Protein AF-U6M5V0-F1 (afdb_monomer_lite)

Structure (mmCIF, N/CA/C/O backbone):
data_AF-U6M5V0-F1
#
_entry.id   AF-U6M5V0-F1
#
loop_
_atom_site.group_PDB
_atom_site.id
_atom_site.type_symbol
_atom_site.label_atom_id
_atom_site.label_alt_id
_atom_site.label_comp_id
_atom_site.label_asym_id
_atom_site.label_entity_id
_atom_site.label_seq_id
_atom_site.pdb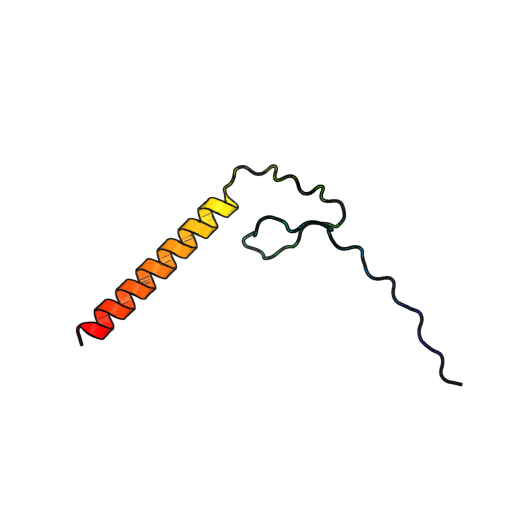x_PDB_ins_code
_atom_site.Cartn_x
_atom_site.Cartn_y
_atom_site.Cartn_z
_atom_site.occupancy
_atom_site.B_iso_or_equiv
_atom_site.auth_seq_id
_atom_site.auth_comp_id
_atom_site.auth_asym_id
_atom_site.auth_atom_id
_atom_site.pdbx_PDB_model_num
ATOM 1 N N . MET A 1 1 ? 14.833 -11.637 46.491 1.00 43.16 1 MET A N 1
ATOM 2 C CA . MET A 1 1 ? 13.409 -11.296 46.299 1.00 43.16 1 MET A CA 1
ATOM 3 C C . MET A 1 1 ? 13.331 -10.415 45.057 1.00 43.16 1 MET A C 1
ATOM 5 O O . MET A 1 1 ? 13.539 -9.216 45.147 1.00 43.16 1 MET A O 1
ATOM 9 N N . THR A 1 2 ? 13.229 -11.021 43.874 1.00 51.47 2 THR A N 1
ATOM 10 C CA . THR A 1 2 ? 13.238 -10.300 42.591 1.00 51.47 2 THR A CA 1
ATOM 11 C C . THR A 1 2 ? 11.842 -9.743 42.333 1.00 51.47 2 THR A C 1
ATOM 13 O O . THR A 1 2 ? 10.900 -10.512 42.158 1.00 51.47 2 THR A O 1
ATOM 16 N N . GLN A 1 3 ? 11.696 -8.419 42.355 1.00 58.28 3 GLN A N 1
ATOM 17 C CA . GLN A 1 3 ? 10.460 -7.743 41.960 1.00 58.28 3 GLN A CA 1
ATOM 18 C C . GLN A 1 3 ? 10.159 -8.045 40.487 1.00 58.28 3 GLN A C 1
ATOM 20 O O . GLN A 1 3 ? 10.896 -7.628 39.596 1.00 58.28 3 GLN A O 1
ATOM 25 N N . SER A 1 4 ? 9.089 -8.799 40.231 1.00 58.88 4 SER A N 1
ATOM 26 C CA . SER A 1 4 ? 8.520 -8.962 38.896 1.00 58.88 4 SER A CA 1
ATOM 27 C C . SER A 1 4 ? 7.855 -7.647 38.494 1.00 58.88 4 SER A C 1
ATOM 29 O O . SER A 1 4 ? 6.872 -7.235 39.114 1.00 58.88 4 SER A O 1
ATOM 31 N N . TYR A 1 5 ? 8.407 -6.980 37.485 1.00 58.78 5 TYR A N 1
ATOM 32 C CA . TYR A 1 5 ? 7.826 -5.775 36.905 1.00 58.78 5 TYR A CA 1
ATOM 33 C C . TYR A 1 5 ? 6.418 -6.072 36.364 1.00 58.78 5 TYR A C 1
ATOM 35 O O . TYR A 1 5 ? 6.165 -7.135 35.794 1.00 58.78 5 TYR A O 1
ATOM 43 N N . GLY A 1 6 ? 5.490 -5.150 36.632 1.00 60.44 6 GLY A N 1
ATOM 44 C CA . GLY A 1 6 ? 4.070 -5.278 36.318 1.00 60.44 6 GLY A CA 1
ATOM 45 C C . GLY A 1 6 ? 3.813 -5.544 34.836 1.00 60.44 6 GLY A C 1
ATOM 46 O O . GLY A 1 6 ? 4.487 -5.002 33.968 1.00 60.44 6 GLY A O 1
ATOM 47 N N . GLN A 1 7 ? 2.820 -6.389 34.572 1.00 66.00 7 GLN A N 1
ATOM 48 C CA . GLN A 1 7 ? 2.349 -6.734 33.234 1.00 66.00 7 GLN A CA 1
ATOM 49 C C . GLN A 1 7 ? 1.903 -5.453 32.506 1.00 66.00 7 GLN A C 1
ATOM 51 O O . GLN A 1 7 ? 0.897 -4.841 32.878 1.00 66.00 7 GLN A O 1
ATOM 56 N N . GLU A 1 8 ? 2.668 -5.015 31.505 1.00 65.62 8 GLU A N 1
ATOM 57 C CA . GLU A 1 8 ? 2.293 -3.898 30.638 1.00 65.62 8 GLU A CA 1
ATOM 58 C C . GLU A 1 8 ? 1.030 -4.296 29.861 1.00 65.62 8 GLU A C 1
ATOM 60 O O . GLU A 1 8 ? 0.978 -5.358 29.244 1.00 65.62 8 GLU A O 1
ATOM 65 N N . LYS A 1 9 ? -0.038 -3.493 29.943 1.00 69.25 9 LYS A N 1
ATOM 66 C CA . LYS A 1 9 ? -1.297 -3.820 29.264 1.00 69.25 9 LYS A CA 1
ATOM 67 C C . LYS A 1 9 ? -1.128 -3.599 27.764 1.00 69.25 9 LYS A C 1
ATOM 69 O O . LYS A 1 9 ? -1.012 -2.454 27.325 1.00 69.25 9 LYS A O 1
ATOM 74 N N . GLU A 1 10 ? -1.131 -4.683 26.994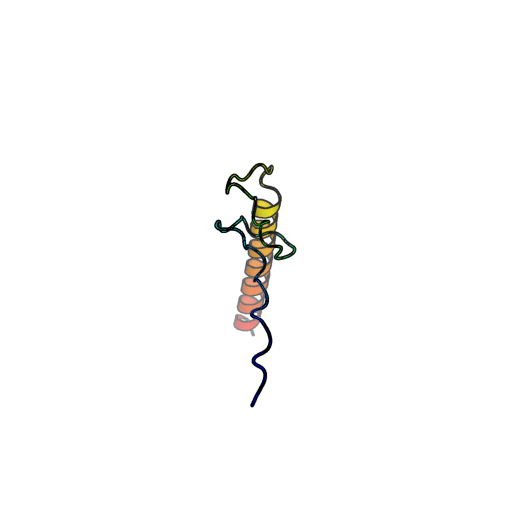 1.00 77.44 10 GLU A N 1
ATOM 75 C CA . GLU A 1 10 ? -1.061 -4.636 25.533 1.00 77.44 10 GLU A CA 1
ATOM 76 C C . GLU A 1 10 ? -2.177 -3.745 24.972 1.00 77.44 10 G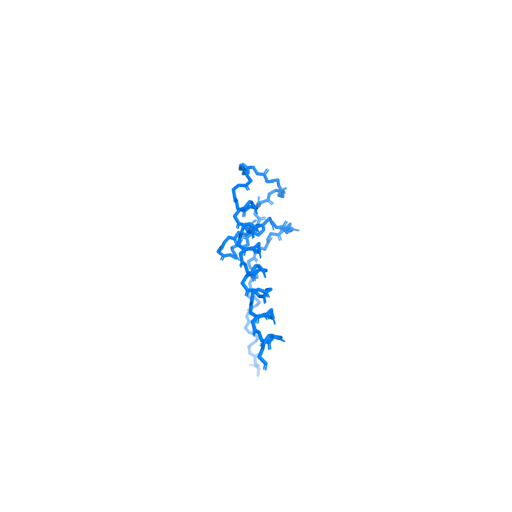LU A C 1
ATOM 78 O O . GLU A 1 10 ? -3.340 -3.818 25.388 1.00 77.44 10 GLU A O 1
ATOM 83 N N . ARG A 1 11 ? -1.827 -2.857 24.035 1.00 80.31 11 ARG A N 1
ATOM 84 C CA . ARG A 1 11 ? -2.825 -2.004 23.379 1.00 80.31 11 ARG A CA 1
ATOM 85 C C . ARG A 1 11 ? -3.731 -2.890 22.520 1.00 80.31 11 ARG A C 1
ATOM 87 O O . ARG A 1 11 ? -3.205 -3.728 21.787 1.00 80.31 11 ARG A O 1
ATOM 94 N N . PRO A 1 12 ? -5.061 -2.693 22.554 1.00 85.75 12 PRO A N 1
ATOM 95 C CA . PRO A 1 12 ? -5.966 -3.499 21.751 1.00 85.75 12 PRO A CA 1
ATOM 96 C C . PRO A 1 12 ? -5.631 -3.331 20.266 1.00 85.75 12 PRO A C 1
ATOM 98 O O . PRO A 1 12 ? -5.413 -2.215 19.786 1.00 85.75 12 PRO A O 1
ATOM 101 N N . THR A 1 13 ? -5.577 -4.448 19.551 1.00 85.50 13 THR A N 1
ATOM 102 C CA . THR A 1 13 ? -5.404 -4.509 18.099 1.00 85.50 13 THR A CA 1
ATOM 103 C C . THR A 1 13 ? -6.763 -4.659 17.419 1.00 85.50 13 THR A C 1
ATOM 105 O O . THR A 1 13 ? -7.773 -4.952 18.060 1.00 85.50 13 THR A O 1
ATOM 108 N N . CYS A 1 14 ? -6.823 -4.389 16.115 1.00 86.44 14 CYS A N 1
ATOM 109 C CA . CYS A 1 14 ? -8.046 -4.629 15.355 1.00 86.44 14 CYS A CA 1
ATOM 110 C C . CYS A 1 14 ? -8.318 -6.138 15.237 1.00 86.44 14 CYS A C 1
ATOM 112 O O . CYS A 1 14 ? -7.386 -6.868 14.902 1.00 86.44 14 CYS A O 1
ATOM 114 N N . PRO A 1 15 ? -9.564 -6.603 15.457 1.00 84.75 15 PRO A N 1
ATOM 115 C CA . PRO A 1 15 ? -9.931 -8.004 15.248 1.00 84.75 15 PRO A CA 1
ATOM 116 C C . PRO A 1 15 ? -10.077 -8.391 13.766 1.00 84.75 15 PRO A C 1
ATOM 118 O O . PRO A 1 15 ? -10.204 -9.573 13.468 1.00 84.75 15 PRO A O 1
ATOM 121 N N . HIS A 1 16 ? -10.073 -7.420 12.843 1.00 86.81 16 HIS A N 1
ATOM 122 C CA . HIS A 1 16 ? -10.273 -7.644 11.411 1.00 86.81 16 HIS A CA 1
ATOM 123 C C . HIS A 1 16 ? -9.021 -7.297 10.602 1.00 86.81 16 HIS A C 1
ATOM 125 O O . HIS A 1 16 ? -8.403 -6.247 10.808 1.00 86.81 16 HIS A O 1
ATOM 131 N N . ASP A 1 17 ? -8.710 -8.135 9.614 1.00 85.56 17 ASP A N 1
ATOM 132 C CA . ASP A 1 17 ? -7.742 -7.805 8.574 1.00 85.56 17 ASP A CA 1
ATOM 133 C C . ASP A 1 17 ? -8.346 -6.790 7.600 1.00 85.56 17 ASP A C 1
ATOM 135 O O . ASP A 1 17 ? -9.406 -6.998 7.008 1.00 85.56 17 ASP A O 1
ATOM 139 N N . GLY A 1 18 ? -7.680 -5.644 7.477 1.00 87.25 18 GLY A N 1
ATOM 140 C CA . GLY A 1 18 ? -8.100 -4.576 6.579 1.00 87.25 18 GLY A CA 1
ATOM 141 C C . GLY A 1 18 ? -7.504 -4.697 5.185 1.00 87.25 18 GLY A C 1
ATOM 142 O O . GLY A 1 18 ? -6.495 -5.381 4.998 1.00 87.25 18 GLY A O 1
ATOM 143 N N . PRO A 1 19 ? -8.081 -3.986 4.199 1.00 90.50 19 PRO A N 1
ATOM 144 C CA . PRO A 1 19 ? -7.484 -3.903 2.878 1.00 90.50 19 PRO A CA 1
ATOM 145 C C . PRO A 1 19 ? -6.063 -3.322 2.971 1.00 90.50 19 PRO A C 1
ATOM 147 O O . PRO A 1 19 ? -5.827 -2.377 3.738 1.00 90.50 19 PRO A O 1
ATOM 150 N N . PRO A 1 20 ? -5.110 -3.855 2.187 1.00 92.06 20 PRO A N 1
ATOM 151 C CA . PRO A 1 20 ? -3.758 -3.331 2.161 1.00 92.06 20 PRO A CA 1
ATOM 152 C C . PRO A 1 20 ? -3.771 -1.888 1.654 1.00 92.06 20 PRO A C 1
ATOM 154 O O . PRO A 1 20 ? -4.457 -1.547 0.691 1.00 92.06 20 PRO A O 1
ATOM 157 N N . ASN A 1 21 ? -2.976 -1.040 2.295 1.00 92.06 21 ASN A N 1
ATOM 158 C CA . ASN A 1 21 ? -2.738 0.327 1.853 1.00 92.06 21 ASN A CA 1
ATOM 159 C C . ASN A 1 21 ? -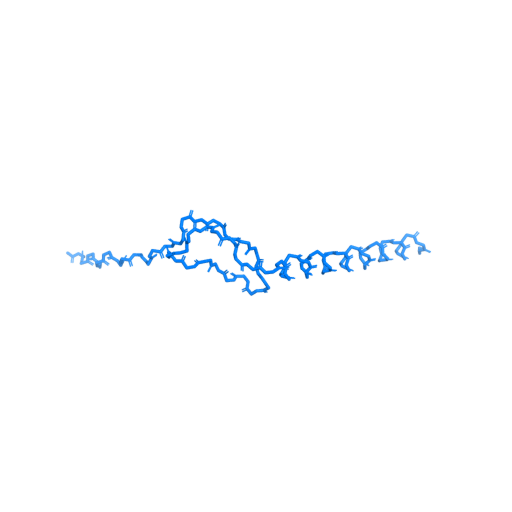1.257 0.528 1.543 1.00 92.06 21 ASN A C 1
ATOM 161 O O . ASN A 1 21 ? -0.391 -0.212 2.013 1.00 92.06 21 ASN A O 1
ATOM 165 N N . ARG A 1 22 ? -0.964 1.583 0.783 1.00 93.56 22 ARG A N 1
ATOM 166 C CA . ARG A 1 22 ? 0.405 1.997 0.437 1.00 93.56 22 ARG A CA 1
ATOM 167 C C . ARG A 1 22 ? 1.378 2.132 1.609 1.00 93.56 22 ARG A C 1
ATOM 169 O O . ARG A 1 22 ? 2.581 2.066 1.381 1.00 93.56 22 ARG A O 1
ATOM 176 N N . PHE A 1 23 ? 0.876 2.386 2.813 1.00 92.44 23 PHE A N 1
ATOM 177 C CA . PHE A 1 23 ? 1.685 2.718 3.983 1.00 92.44 23 PHE A CA 1
ATOM 178 C C . PHE A 1 23 ? 1.857 1.539 4.951 1.00 92.44 23 PHE A C 1
ATOM 180 O O . PHE A 1 23 ? 2.527 1.690 5.967 1.00 92.44 23 PHE A O 1
ATOM 187 N N . GLY A 1 24 ? 1.245 0.381 4.675 1.00 89.62 24 GLY A N 1
ATOM 188 C CA . GLY A 1 24 ? 1.254 -0.766 5.588 1.00 89.62 24 GLY A CA 1
ATOM 189 C C . GLY A 1 24 ? 0.584 -0.493 6.941 1.00 89.62 24 GLY A C 1
ATOM 190 O O . GLY A 1 24 ? 0.840 -1.206 7.910 1.00 89.62 24 GLY A O 1
ATOM 191 N N . ILE A 1 25 ? -0.256 0.542 7.039 1.00 90.88 25 ILE A N 1
ATOM 192 C CA . ILE A 1 25 ? -0.926 0.914 8.290 1.00 90.88 25 ILE A CA 1
ATOM 193 C C . ILE A 1 25 ? -2.046 -0.088 8.558 1.00 90.88 25 ILE A C 1
ATOM 195 O O . ILE A 1 25 ? -2.941 -0.254 7.729 1.00 90.88 25 ILE A O 1
ATOM 199 N N . LYS A 1 26 ? -2.020 -0.738 9.722 1.00 90.06 26 LYS A N 1
ATOM 200 C CA . LYS A 1 26 ? -3.101 -1.639 10.134 1.00 90.06 26 LYS A CA 1
ATOM 201 C C . LYS A 1 26 ? -4.346 -0.850 10.558 1.00 90.06 26 LYS A C 1
ATOM 203 O O . LYS A 1 26 ? -4.211 0.268 11.065 1.00 90.06 26 LYS A O 1
ATOM 208 N N . PRO A 1 27 ? -5.551 -1.421 10.403 1.00 92.69 27 PRO A N 1
ATOM 209 C CA . PRO A 1 27 ? -6.764 -0.800 10.913 1.00 92.69 27 PRO A CA 1
ATOM 210 C C . PRO A 1 27 ? -6.701 -0.551 12.423 1.00 92.69 27 PRO A C 1
ATOM 212 O O . PRO A 1 27 ? -6.047 -1.279 13.173 1.00 92.69 27 PRO A O 1
ATOM 215 N N . GLY A 1 28 ? -7.411 0.481 12.877 1.00 91.50 28 GLY A N 1
ATOM 216 C CA . GLY A 1 28 ? -7.535 0.773 14.303 1.00 91.50 28 GLY A CA 1
ATOM 217 C C . GLY A 1 28 ? -8.374 -0.277 15.037 1.00 91.50 28 GLY A C 1
ATOM 218 O O . GLY A 1 28 ? -9.253 -0.905 14.451 1.00 91.50 28 GLY A O 1
ATOM 219 N N . TYR A 1 29 ? -8.168 -0.415 16.349 1.00 91.31 29 TYR A N 1
ATOM 220 C CA . TYR A 1 29 ? -8.867 -1.410 17.181 1.00 91.31 29 TYR A CA 1
ATOM 221 C C . TYR A 1 29 ? -10.401 -1.293 17.181 1.00 91.31 29 TYR A C 1
ATOM 223 O O . TYR A 1 29 ? -11.096 -2.253 17.486 1.00 91.31 29 TYR A O 1
ATOM 231 N N . ARG A 1 30 ? -10.929 -0.112 16.835 1.00 92.44 30 ARG A N 1
ATOM 232 C CA . ARG A 1 30 ? -12.370 0.189 16.760 1.00 92.44 30 ARG A CA 1
ATOM 233 C C . ARG A 1 30 ? -12.959 0.004 15.364 1.00 92.44 30 ARG A C 1
ATOM 235 O O . ARG A 1 30 ? -14.120 0.342 15.159 1.00 92.44 30 ARG A O 1
ATOM 242 N N . TRP A 1 31 ? -12.150 -0.399 14.388 1.00 93.31 31 TRP A N 1
ATOM 243 C CA . TRP A 1 31 ? -12.621 -0.559 13.022 1.00 93.31 31 TRP A CA 1
ATOM 244 C C . TRP A 1 31 ? -13.570 -1.757 12.920 1.00 93.31 31 TRP A C 1
ATOM 246 O O . TRP A 1 31 ? -13.315 -2.822 13.480 1.00 93.31 31 TRP A O 1
ATOM 256 N N . ASP A 1 32 ? -14.673 -1.566 12.206 1.00 91.38 32 ASP A N 1
ATOM 257 C CA . ASP A 1 32 ? -15.805 -2.489 12.125 1.00 91.38 32 ASP A CA 1
ATOM 258 C C . ASP A 1 32 ? -15.686 -3.519 10.991 1.00 91.38 32 ASP A C 1
ATOM 260 O O . ASP A 1 32 ? -16.614 -4.286 10.763 1.00 91.38 32 ASP A O 1
ATOM 264 N N . GLY A 1 33 ? -14.568 -3.530 10.258 1.00 90.94 33 GLY A N 1
ATOM 265 C CA . GLY A 1 33 ? -14.332 -4.459 9.147 1.00 90.94 33 GLY A CA 1
ATOM 266 C C . GLY A 1 33 ? -14.939 -4.020 7.809 1.00 90.94 33 GLY A C 1
ATOM 267 O O . GLY A 1 33 ? -14.654 -4.626 6.778 1.00 90.94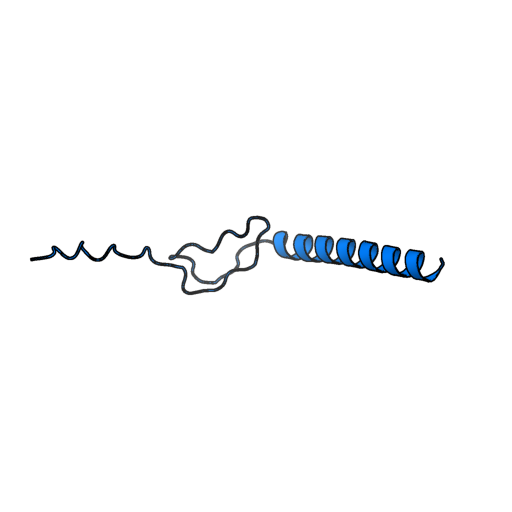 33 GLY A O 1
ATOM 268 N N . VAL A 1 34 ? -15.742 -2.949 7.782 1.00 92.38 34 VAL A N 1
ATOM 269 C CA . VAL A 1 34 ? -16.411 -2.493 6.557 1.00 92.38 34 VAL A CA 1
ATOM 270 C C . VAL A 1 34 ? -15.538 -1.494 5.801 1.00 92.38 34 VAL A C 1
ATOM 272 O O . VAL A 1 34 ? -15.176 -0.421 6.303 1.00 92.38 34 VAL A O 1
ATOM 275 N N . VAL A 1 35 ? -15.234 -1.832 4.548 1.00 91.25 35 VAL A N 1
ATOM 276 C CA . VAL A 1 35 ? -14.511 -0.960 3.617 1.00 91.25 35 VAL A CA 1
ATOM 277 C C . VAL A 1 35 ? -15.466 0.102 3.068 1.00 91.25 35 VAL A C 1
ATOM 279 O O . VAL A 1 35 ? -16.440 -0.215 2.396 1.00 91.25 35 VAL A O 1
ATOM 282 N N . ARG A 1 36 ? -15.176 1.380 3.341 1.00 92.69 36 ARG A N 1
ATOM 283 C CA . ARG A 1 36 ? -15.967 2.547 2.883 1.00 92.69 36 ARG A CA 1
ATOM 284 C C . ARG A 1 36 ? -15.219 3.431 1.875 1.00 92.69 36 ARG A C 1
ATOM 286 O O . ARG A 1 36 ? -15.547 4.599 1.699 1.00 92.69 36 ARG A O 1
ATOM 293 N N . GLY A 1 37 ? -14.158 2.898 1.273 1.00 88.81 37 GLY A N 1
ATOM 294 C CA . GLY A 1 37 ? -13.344 3.605 0.286 1.00 88.81 37 GLY A CA 1
ATOM 295 C C . GLY A 1 37 ? -13.894 3.477 -1.136 1.00 88.81 37 GLY A C 1
ATOM 296 O O . GLY A 1 37 ? -14.736 2.635 -1.421 1.00 88.81 37 GLY A O 1
ATOM 297 N N . ASN A 1 38 ? -13.352 4.279 -2.048 1.00 92.94 38 ASN A N 1
ATOM 298 C CA . ASN A 1 38 ? -13.692 4.282 -3.477 1.00 92.94 38 ASN A CA 1
ATOM 299 C C . ASN A 1 38 ? -12.922 3.239 -4.320 1.00 92.94 38 ASN A C 1
ATOM 301 O O . ASN A 1 38 ? -12.973 3.297 -5.544 1.00 92.94 38 ASN A O 1
ATOM 305 N N . GLY A 1 39 ? -12.144 2.349 -3.696 1.00 92.88 39 GLY A N 1
ATOM 306 C CA . GLY A 1 39 ? -11.323 1.351 -4.397 1.00 92.88 39 GLY A CA 1
ATOM 307 C C . GLY A 1 39 ? -9.977 1.850 -4.951 1.00 92.88 39 GLY A C 1
ATOM 308 O O . GLY A 1 39 ? -9.239 1.062 -5.535 1.00 92.88 39 GLY A O 1
ATOM 309 N N . PHE A 1 40 ? -9.592 3.116 -4.740 1.00 94.69 40 PHE A N 1
ATOM 310 C CA . PHE A 1 40 ? -8.344 3.673 -5.292 1.00 94.69 40 PHE A CA 1
ATOM 311 C C . PHE A 1 40 ? -7.078 2.896 -4.892 1.00 94.69 40 PHE A C 1
ATOM 313 O O . PHE A 1 40 ? -6.201 2.661 -5.724 1.00 94.69 40 PHE A O 1
ATOM 320 N N . GLU A 1 41 ? -6.965 2.506 -3.618 1.00 94.31 41 GLU A N 1
ATOM 321 C CA . GLU A 1 41 ? -5.791 1.775 -3.123 1.00 94.31 41 GLU A CA 1
ATOM 322 C C . GLU A 1 41 ? -5.650 0.415 -3.823 1.00 94.31 41 GLU A C 1
ATOM 324 O O . GLU A 1 41 ? -4.549 0.061 -4.248 1.00 94.31 41 GLU A O 1
ATOM 329 N N . GLU A 1 42 ? -6.763 -0.294 -4.031 1.00 93.25 42 GLU A N 1
ATOM 330 C CA . GLU A 1 42 ? -6.791 -1.576 -4.738 1.00 93.25 42 GLU A CA 1
ATOM 331 C C . GLU A 1 42 ? -6.316 -1.423 -6.190 1.00 93.25 42 GLU A C 1
ATOM 333 O O . GLU A 1 42 ? -5.390 -2.115 -6.624 1.00 93.25 42 GLU A O 1
ATOM 338 N N . GLU A 1 43 ? -6.890 -0.473 -6.930 1.00 95.50 43 GLU A N 1
ATOM 339 C CA . GLU A 1 43 ? -6.529 -0.239 -8.331 1.00 95.50 43 GLU A CA 1
ATOM 340 C C . GLU A 1 43 ? -5.065 0.175 -8.490 1.00 95.50 43 GLU A C 1
ATOM 342 O O . GLU A 1 43 ? -4.363 -0.277 -9.403 1.00 95.50 43 GLU A O 1
ATOM 347 N N . ARG A 1 44 ? -4.552 0.977 -7.554 1.00 94.62 44 ARG A N 1
ATOM 348 C CA . ARG A 1 44 ? -3.145 1.371 -7.554 1.00 94.62 44 ARG A CA 1
ATOM 349 C C . ARG A 1 44 ? -2.215 0.187 -7.291 1.00 94.62 44 ARG A C 1
ATOM 351 O O . ARG A 1 44 ? -1.180 0.074 -7.951 1.00 94.62 44 ARG A O 1
ATOM 358 N N . LEU A 1 45 ? -2.543 -0.671 -6.326 1.00 94.44 45 LEU A N 1
ATOM 359 C CA . LEU A 1 45 ? -1.761 -1.872 -6.015 1.00 94.44 45 LEU A CA 1
ATOM 360 C C . LEU A 1 45 ? -1.709 -2.813 -7.226 1.00 94.44 45 LEU A C 1
ATOM 362 O O . LEU A 1 45 ? -0.623 -3.254 -7.605 1.00 94.44 45 LEU A O 1
ATOM 366 N N . LYS A 1 46 ? -2.843 -3.021 -7.907 1.00 95.12 46 LYS A N 1
ATOM 367 C CA . LYS A 1 46 ? -2.897 -3.777 -9.168 1.00 95.12 46 LYS A CA 1
ATOM 368 C C . LYS A 1 46 ? -2.012 -3.145 -10.246 1.00 95.12 46 LYS A C 1
ATOM 370 O O . LYS A 1 46 ? -1.228 -3.848 -10.877 1.00 95.12 46 LYS A O 1
ATOM 375 N N . ALA A 1 47 ? -2.082 -1.825 -10.436 1.00 95.50 47 ALA A N 1
ATOM 376 C CA . ALA A 1 47 ? -1.256 -1.118 -11.418 1.00 95.50 47 ALA A CA 1
ATOM 377 C C . ALA A 1 47 ? 0.249 -1.242 -11.135 1.00 95.50 47 ALA A C 1
ATOM 379 O O . ALA A 1 47 ? 1.043 -1.424 -12.057 1.00 95.50 47 ALA A O 1
ATOM 380 N N . MET A 1 48 ? 0.648 -1.174 -9.864 1.00 95.19 48 MET A N 1
ATOM 381 C CA . MET A 1 48 ? 2.038 -1.377 -9.459 1.00 95.19 48 MET A CA 1
ATOM 382 C C . MET A 1 48 ? 2.507 -2.808 -9.746 1.00 95.19 48 MET A C 1
ATOM 384 O O . MET A 1 48 ? 3.622 -2.987 -10.232 1.00 95.19 48 MET A O 1
ATOM 388 N N . ASN A 1 49 ? 1.671 -3.812 -9.473 1.00 95.00 49 ASN A N 1
ATOM 389 C CA . ASN A 1 49 ? 2.010 -5.208 -9.746 1.00 95.00 49 ASN A CA 1
ATOM 390 C C . ASN A 1 49 ? 2.159 -5.472 -11.245 1.00 95.00 49 ASN A C 1
ATOM 392 O O . ASN A 1 49 ? 3.142 -6.094 -11.631 1.00 95.00 49 ASN A O 1
ATOM 396 N N . ARG A 1 50 ? 1.259 -4.930 -12.080 1.00 96.19 50 ARG A N 1
ATOM 397 C CA . ARG A 1 50 ? 1.367 -5.021 -13.547 1.00 96.19 50 ARG A CA 1
ATOM 398 C C . ARG A 1 50 ? 2.715 -4.502 -14.044 1.00 96.19 50 ARG A C 1
ATOM 400 O O . ARG A 1 50 ? 3.449 -5.238 -14.684 1.00 96.19 50 ARG A O 1
ATOM 407 N N . ARG A 1 51 ? 3.094 -3.290 -13.627 1.00 96.06 51 ARG A N 1
ATOM 408 C CA . ARG A 1 51 ? 4.377 -2.675 -14.007 1.00 96.06 51 ARG A CA 1
ATOM 409 C C . ARG A 1 51 ? 5.596 -3.491 -13.587 1.00 96.06 51 ARG A C 1
ATOM 411 O O . ARG A 1 51 ? 6.584 -3.541 -14.311 1.00 96.06 51 ARG A O 1
ATOM 418 N N . LYS A 1 52 ? 5.554 -4.098 -12.396 1.00 96.62 52 LYS A N 1
ATOM 419 C CA . LYS A 1 52 ? 6.634 -4.975 -11.924 1.00 96.62 52 LYS A CA 1
ATOM 420 C C . LYS A 1 52 ? 6.735 -6.243 -12.768 1.00 96.62 52 LYS A C 1
ATOM 422 O O . LYS A 1 52 ? 7.847 -6.658 -13.069 1.00 96.62 52 LYS A O 1
ATOM 427 N N . TRP A 1 53 ? 5.594 -6.818 -13.142 1.00 95.88 53 TRP A N 1
ATOM 428 C CA . TRP A 1 53 ? 5.528 -7.994 -14.006 1.00 95.88 53 TRP A CA 1
ATOM 429 C C . TRP A 1 53 ? 6.115 -7.704 -15.385 1.00 95.88 53 TRP A C 1
ATOM 431 O O . TRP A 1 53 ? 7.054 -8.372 -15.796 1.00 95.88 53 TRP A O 1
ATOM 441 N N . GLU A 1 54 ? 5.666 -6.625 -16.028 1.00 96.50 54 GLU A N 1
ATOM 442 C CA . GLU A 1 54 ? 6.156 -6.199 -17.345 1.00 96.50 54 GLU A CA 1
ATOM 443 C C . GLU A 1 54 ? 7.676 -5.972 -17.342 1.00 96.50 54 GLU A C 1
ATOM 445 O O . GLU A 1 54 ? 8.382 -6.408 -18.250 1.00 96.50 54 GLU A O 1
ATOM 450 N N . ALA A 1 55 ? 8.204 -5.323 -16.298 1.00 95.69 55 ALA A N 1
ATOM 451 C CA . ALA A 1 55 ? 9.641 -5.103 -16.153 1.00 95.69 55 ALA A CA 1
ATOM 452 C C . ALA A 1 55 ? 10.419 -6.416 -15.952 1.00 95.69 55 ALA A C 1
ATOM 454 O O . ALA A 1 55 ? 11.516 -6.570 -16.491 1.00 95.69 55 ALA A O 1
ATOM 455 N N . GLN A 1 56 ? 9.862 -7.362 -15.191 1.00 95.38 56 GLN A N 1
ATOM 456 C CA . GLN A 1 56 ? 10.460 -8.680 -14.983 1.00 95.38 56 GLN A CA 1
ATOM 457 C C . GLN A 1 56 ? 10.469 -9.498 -16.279 1.00 95.38 56 GLN A C 1
ATOM 459 O O . GLN A 1 56 ? 11.496 -10.074 -16.626 1.00 95.38 56 GLN A O 1
ATOM 464 N N . GLU A 1 57 ? 9.355 -9.521 -17.009 1.00 94.88 57 GLU A N 1
ATOM 465 C CA . GLU A 1 57 ? 9.243 -10.203 -18.300 1.00 94.88 57 GLU A CA 1
ATOM 466 C C . GLU A 1 57 ? 10.218 -9.618 -19.320 1.00 94.88 57 GLU A C 1
ATOM 468 O O . GLU A 1 57 ? 10.974 -10.361 -19.942 1.00 94.88 57 GLU A O 1
ATOM 473 N N . ALA A 1 58 ? 10.284 -8.288 -19.429 1.00 93.62 58 ALA A N 1
ATOM 474 C CA . ALA A 1 58 ? 11.256 -7.620 -20.285 1.00 93.62 58 ALA A CA 1
ATOM 475 C C . ALA A 1 58 ? 12.693 -8.021 -19.919 1.00 93.62 58 ALA A C 1
ATOM 477 O O . ALA A 1 58 ? 13.476 -8.356 -20.805 1.00 93.62 58 ALA A O 1
ATOM 478 N N . HIS A 1 59 ? 13.044 -8.045 -18.630 1.00 93.94 59 HIS A N 1
ATOM 479 C CA . HIS A 1 59 ? 14.372 -8.470 -18.189 1.00 93.94 59 HIS A CA 1
ATOM 480 C C . HIS A 1 59 ? 14.684 -9.921 -18.590 1.00 93.94 59 HIS A C 1
ATOM 482 O O . HIS A 1 59 ? 15.766 -10.194 -19.112 1.00 93.94 59 HIS A O 1
ATOM 488 N N . MET A 1 60 ? 13.746 -10.849 -18.372 1.00 95.25 60 MET A N 1
ATOM 489 C CA . MET A 1 60 ? 13.920 -12.259 -18.741 1.00 95.25 60 MET A CA 1
ATOM 490 C C . MET A 1 60 ? 14.089 -12.433 -20.252 1.00 95.25 60 MET A C 1
ATOM 492 O O . MET A 1 60 ? 15.001 -13.137 -20.673 1.00 95.25 60 MET A O 1
ATOM 496 N N . ASN A 1 61 ? 13.280 -11.741 -21.058 1.00 93.12 61 ASN A N 1
ATOM 497 C CA . ASN A 1 61 ? 13.363 -11.803 -22.518 1.00 93.12 61 ASN A CA 1
ATOM 498 C C . ASN A 1 61 ? 14.695 -11.252 -23.046 1.00 93.12 61 ASN A C 1
ATOM 500 O O . ASN A 1 61 ? 15.304 -11.875 -23.905 1.00 93.12 61 ASN A O 1
ATOM 504 N N . ASN A 1 62 ? 15.182 -10.131 -22.502 1.00 90.50 62 ASN A N 1
ATOM 505 C CA . ASN A 1 62 ? 16.490 -9.582 -22.883 1.00 90.50 62 ASN A CA 1
ATOM 506 C C . ASN A 1 62 ? 17.645 -10.503 -22.468 1.00 90.50 62 ASN A C 1
ATOM 508 O O . ASN A 1 62 ? 18.634 -10.604 -23.180 1.00 90.50 62 ASN A O 1
ATOM 512 N N . THR A 1 63 ? 17.530 -11.165 -21.314 1.00 90.75 63 THR A N 1
ATOM 513 C CA . THR A 1 63 ? 18.552 -12.113 -20.845 1.00 90.75 63 THR A CA 1
ATOM 514 C C . THR A 1 63 ? 18.570 -13.382 -21.699 1.00 90.75 63 THR A C 1
ATOM 516 O O . THR A 1 63 ? 19.628 -13.959 -21.889 1.00 90.75 63 THR A O 1
ATOM 519 N N . ALA A 1 64 ? 17.414 -13.826 -22.199 1.00 83.50 64 ALA A N 1
ATOM 520 C CA . ALA A 1 64 ? 17.302 -15.017 -23.041 1.00 83.50 64 ALA A CA 1
ATOM 521 C C . ALA A 1 64 ? 17.774 -14.801 -24.493 1.00 83.50 64 ALA A C 1
ATOM 523 O O . ALA A 1 64 ? 18.034 -15.782 -25.184 1.00 83.50 64 ALA A O 1
ATOM 524 N N . ASP A 1 65 ? 17.848 -13.547 -24.950 1.00 76.94 65 ASP A N 1
ATOM 525 C CA . ASP A 1 65 ? 18.313 -13.150 -26.290 1.00 76.94 65 ASP A CA 1
ATOM 526 C C . ASP A 1 65 ? 19.827 -12.823 -26.339 1.00 76.94 65 ASP A C 1
ATOM 528 O O . ASP A 1 65 ? 20.352 -12.474 -27.395 1.00 76.94 65 ASP A O 1
ATOM 532 N N . MET A 1 66 ? 20.542 -12.940 -25.207 1.00 62.34 66 MET A N 1
ATOM 533 C CA . MET A 1 66 ? 22.016 -12.910 -25.128 1.00 62.34 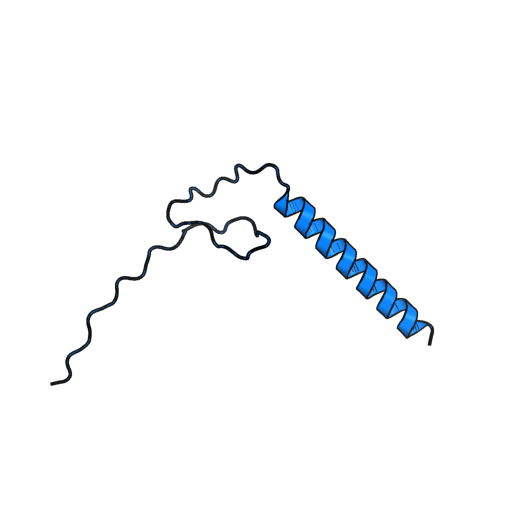66 MET A CA 1
ATOM 534 C C . MET A 1 66 ? 22.600 -14.315 -24.991 1.00 62.34 66 MET A C 1
ATOM 536 O O . MET A 1 66 ? 23.685 -14.543 -25.574 1.00 62.34 66 MET A O 1
#

Sequence (66 aa):
MTQSYGQEKERPTCPHDGPPNRFGIKPGYRWDGVVRGNGFEEERLKAMNRRKWEAQEAHMNNTADM

InterPro domains:
  IPR018609 Bud13 [PF09736] (7-49)
  IPR051112 Pre-mRNA-splicing factor CWC26 [PTHR31809] (9-66)

Organism: Eimeria maxima (NCBI:txid5804)

pLDDT: mean 86.55, std 12.51, range [43.16, 96.62]

Radius of gyration: 21.72 Å; chains: 1; bounding box: 38×19×73 Å

Foldseek 3Di:
DDDDPDDDDDDAFDPEADDDAPVRDGDHNPDPNDDPDPCPRVVVVVVVVVVVVVVVVVVVVVVVVD

Secondary structure (DSSP, 8-state):
---------PPPPPSSPPPP-TT-PPPPTT--S---S-SHHHHHHHHHHHHHHHHHHHHHHHHHT-